Protein AF-A0A109LER9-F1 (afdb_monomer_lite)

Secondary structure (DSSP, 8-state):
--TT-HHHHHHHHHHHHHHHHHHHHH--GGGHHHHHHHHHHHHHHHHHTT--S---S--HHHHHHHHT-

Structure (mmCIF, N/CA/C/O backbone):
data_AF-A0A109LER9-F1
#
_entry.id   AF-A0A109LER9-F1
#
loop_
_atom_site.group_PDB
_atom_site.id
_atom_site.type_symbol
_atom_site.label_atom_id
_atom_site.label_alt_id
_atom_site.label_comp_id
_atom_site.label_asym_id
_atom_site.label_entity_id
_atom_site.label_seq_id
_atom_site.pdbx_PDB_ins_code
_atom_site.Cartn_x
_atom_site.Cartn_y
_atom_site.Cartn_z
_atom_site.occupancy
_at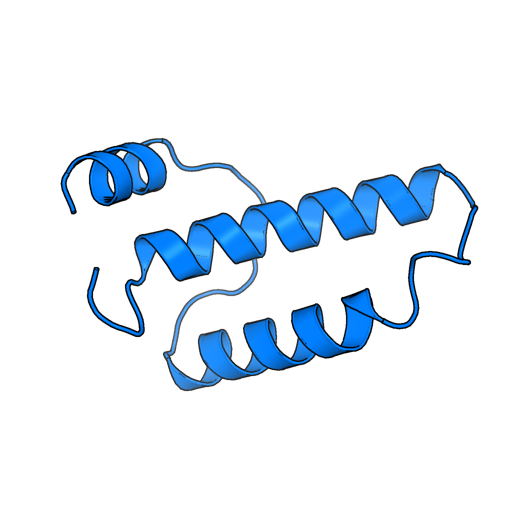om_site.B_iso_or_equiv
_atom_site.auth_seq_id
_atom_site.auth_comp_id
_atom_site.auth_asym_id
_atom_site.auth_atom_id
_atom_site.pdbx_PDB_model_num
ATOM 1 N N . MET A 1 1 ? 2.170 4.825 19.616 1.00 52.16 1 MET A N 1
ATOM 2 C CA . MET A 1 1 ? 2.217 3.910 18.444 1.00 52.16 1 MET A CA 1
ATOM 3 C C . MET A 1 1 ? 2.280 2.434 18.845 1.00 52.16 1 MET A C 1
ATOM 5 O O . MET A 1 1 ? 3.308 1.959 19.319 1.00 52.16 1 MET A O 1
ATOM 9 N N . GLN A 1 2 ? 1.177 1.701 18.687 1.00 54.81 2 GLN A N 1
ATOM 10 C CA . GLN A 1 2 ? 1.165 0.245 18.861 1.00 54.81 2 GLN A CA 1
ATOM 11 C C . GLN A 1 2 ? 1.862 -0.417 17.667 1.00 54.81 2 GLN A C 1
ATOM 13 O O . GLN A 1 2 ? 1.632 -0.037 16.517 1.00 54.81 2 GLN A O 1
ATOM 18 N N . ALA A 1 3 ? 2.715 -1.410 17.929 1.00 59.06 3 ALA A N 1
ATOM 19 C CA . ALA A 1 3 ? 3.201 -2.281 16.869 1.00 59.06 3 ALA A CA 1
ATOM 20 C C . ALA A 1 3 ? 1.974 -2.868 16.154 1.00 59.06 3 ALA A C 1
ATOM 22 O O . ALA A 1 3 ? 1.122 -3.465 16.807 1.00 59.06 3 ALA A O 1
ATOM 23 N N . ASN A 1 4 ? 1.900 -2.680 14.832 1.00 69.69 4 ASN A N 1
ATOM 24 C CA . ASN A 1 4 ? 0.805 -3.121 13.960 1.00 69.69 4 ASN A CA 1
ATOM 25 C C . ASN A 1 4 ? -0.398 -2.163 13.773 1.00 69.69 4 ASN A C 1
ATOM 27 O O . ASN A 1 4 ? -1.479 -2.630 13.419 1.00 69.69 4 ASN A O 1
ATOM 31 N N . ASP A 1 5 ? -0.218 -0.846 13.939 1.00 88.81 5 ASP A N 1
ATOM 32 C CA . ASP A 1 5 ? -1.236 0.153 13.563 1.00 88.81 5 ASP A CA 1
ATOM 33 C C . ASP A 1 5 ? -1.669 -0.001 12.079 1.00 88.81 5 ASP A C 1
ATOM 35 O O . ASP A 1 5 ? -0.841 0.177 11.172 1.00 88.81 5 ASP A O 1
ATOM 39 N N . PRO A 1 6 ? -2.952 -0.313 11.797 1.00 91.81 6 PRO A N 1
ATOM 40 C CA . PRO A 1 6 ? -3.451 -0.477 10.435 1.00 91.81 6 PRO A CA 1
ATOM 41 C C . PRO A 1 6 ? -3.280 0.762 9.546 1.00 91.81 6 PRO A C 1
ATOM 43 O O . PRO A 1 6 ? -3.085 0.606 8.340 1.00 91.81 6 PRO A O 1
ATOM 46 N N . ALA A 1 7 ? -3.338 1.978 10.100 1.00 93.75 7 ALA A N 1
ATOM 47 C CA . ALA A 1 7 ? -3.144 3.214 9.343 1.00 93.75 7 ALA A CA 1
ATOM 48 C C . ALA A 1 7 ? -1.686 3.358 8.885 1.00 93.75 7 ALA A C 1
ATOM 50 O O . ALA A 1 7 ? -1.433 3.629 7.710 1.00 93.75 7 ALA A O 1
ATOM 51 N N . ALA A 1 8 ? -0.728 3.078 9.775 1.00 93.62 8 ALA A N 1
ATOM 52 C CA . ALA A 1 8 ? 0.698 3.070 9.442 1.00 93.62 8 ALA A CA 1
ATOM 53 C C . ALA A 1 8 ? 1.020 2.029 8.359 1.00 93.62 8 ALA A C 1
ATOM 55 O O . ALA A 1 8 ? 1.735 2.313 7.399 1.00 93.62 8 ALA A O 1
ATOM 56 N N . ILE A 1 9 ? 0.458 0.823 8.492 1.00 94.75 9 ILE A N 1
ATOM 57 C CA . ILE A 1 9 ? 0.676 -0.283 7.552 1.00 94.75 9 ILE A CA 1
ATOM 58 C C . ILE A 1 9 ? 0.168 0.066 6.149 1.00 94.75 9 ILE A C 1
ATOM 60 O O . ILE A 1 9 ? 0.875 -0.169 5.163 1.00 94.75 9 ILE A O 1
ATOM 64 N N . LYS A 1 10 ? -1.041 0.633 6.051 1.00 96.00 10 LYS A N 1
ATOM 65 C CA . LYS A 1 10 ? -1.641 1.039 4.771 1.00 96.00 10 LYS A CA 1
ATOM 66 C C . LYS A 1 10 ? -0.878 2.189 4.126 1.00 96.00 10 LYS A C 1
ATOM 68 O O . LYS A 1 10 ? -0.587 2.121 2.934 1.00 96.00 10 LYS A O 1
ATOM 73 N N . LEU A 1 11 ? -0.484 3.192 4.912 1.00 95.62 11 LEU A N 1
ATOM 74 C CA . LEU A 1 11 ? 0.301 4.318 4.413 1.00 95.62 11 LEU A CA 1
ATOM 75 C C . LEU A 1 11 ? 1.660 3.864 3.862 1.00 95.62 11 LEU A C 1
ATOM 77 O O . LEU A 1 11 ? 2.048 4.272 2.767 1.00 95.62 11 LEU A O 1
ATOM 81 N N . LEU A 1 12 ? 2.352 2.971 4.575 1.00 94.56 12 LEU A N 1
ATOM 82 C CA . LEU A 1 12 ? 3.616 2.403 4.106 1.00 94.56 12 LEU A CA 1
ATOM 83 C C . LEU A 1 12 ? 3.434 1.599 2.809 1.00 94.56 12 LEU A C 1
ATOM 85 O O . LEU A 1 12 ? 4.263 1.683 1.905 1.00 94.56 12 LEU A O 1
ATOM 89 N N . ARG A 1 13 ? 2.319 0.870 2.667 1.00 95.75 13 ARG A N 1
ATOM 90 C CA . ARG A 1 13 ? 2.010 0.142 1.427 1.00 95.75 13 ARG A CA 1
ATOM 91 C C . ARG A 1 13 ? 1.766 1.077 0.245 1.00 95.75 13 ARG A C 1
ATOM 93 O O . ARG A 1 13 ? 2.282 0.797 -0.834 1.00 95.75 13 ARG A O 1
ATOM 100 N N . PHE A 1 14 ? 1.025 2.168 0.442 1.00 96.44 14 PHE A N 1
ATOM 101 C CA . PHE A 1 14 ? 0.833 3.198 -0.584 1.00 96.44 14 PHE A CA 1
ATOM 102 C C . PHE A 1 14 ? 2.180 3.758 -1.065 1.00 96.44 14 PHE A C 1
ATOM 104 O O . PHE A 1 14 ? 2.431 3.823 -2.268 1.00 96.44 14 PHE A O 1
ATOM 111 N N . TYR A 1 15 ? 3.083 4.076 -0.133 1.00 93.69 15 TYR A N 1
ATOM 112 C CA . TYR A 1 15 ? 4.435 4.532 -0.461 1.00 93.69 15 TYR A CA 1
ATOM 113 C C . TYR A 1 15 ? 5.228 3.495 -1.272 1.00 93.69 15 TYR A C 1
ATOM 115 O O . TYR A 1 15 ? 5.802 3.845 -2.302 1.00 93.69 15 TYR A O 1
ATOM 123 N N . HIS A 1 16 ? 5.214 2.220 -0.865 1.00 92.88 16 HIS A N 1
ATOM 124 C CA . HIS A 1 16 ? 5.882 1.141 -1.603 1.00 92.88 16 HIS A CA 1
ATOM 125 C C . HIS A 1 16 ? 5.385 1.029 -3.048 1.00 92.88 16 HIS A C 1
ATOM 127 O O . HIS A 1 16 ? 6.196 0.927 -3.963 1.00 92.88 16 HIS A O 1
ATOM 133 N N . LEU A 1 17 ? 4.066 1.083 -3.261 1.00 93.12 17 LEU A N 1
ATOM 134 C CA . LEU A 1 17 ? 3.471 1.012 -4.598 1.00 93.12 17 LEU A CA 1
ATOM 135 C C . LEU A 1 17 ? 3.901 2.188 -5.480 1.00 93.12 17 LEU A C 1
ATOM 137 O O . LEU A 1 17 ? 4.282 1.980 -6.630 1.00 93.12 17 LEU A O 1
ATOM 141 N N . GLY A 1 18 ? 3.885 3.408 -4.935 1.00 90.69 18 GLY A N 1
ATOM 142 C CA . GLY A 1 18 ? 4.357 4.592 -5.652 1.00 90.69 18 GLY A CA 1
ATOM 143 C C . GLY A 1 18 ? 5.841 4.502 -6.007 1.00 90.69 18 GLY A C 1
ATOM 144 O O . GLY A 1 18 ? 6.230 4.831 -7.123 1.00 90.69 18 GLY A O 1
ATOM 145 N N . LEU A 1 19 ? 6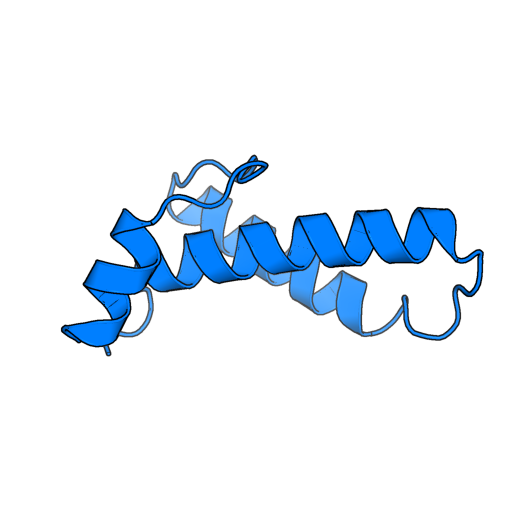.670 4.007 -5.086 1.00 87.44 19 LEU A N 1
ATOM 146 C CA . LEU A 1 19 ? 8.109 3.865 -5.298 1.00 87.44 19 LEU A CA 1
ATOM 147 C C . LEU A 1 19 ? 8.445 2.807 -6.356 1.00 87.44 19 LEU A C 1
ATOM 149 O O . LEU A 1 19 ? 9.294 3.052 -7.210 1.00 87.44 19 LEU A O 1
ATOM 153 N N . THR A 1 20 ? 7.743 1.670 -6.363 1.00 86.06 20 THR A N 1
ATOM 154 C CA . THR A 1 20 ? 7.865 0.670 -7.434 1.00 86.06 20 THR A CA 1
ATOM 155 C C . THR A 1 20 ? 7.502 1.266 -8.794 1.00 86.06 20 THR A C 1
ATOM 157 O O . THR A 1 20 ? 8.280 1.118 -9.732 1.00 86.06 20 THR A O 1
ATOM 160 N N . GLN A 1 21 ? 6.388 2.001 -8.890 1.00 85.75 21 GLN A N 1
ATOM 161 C CA . GLN A 1 21 ? 5.968 2.644 -10.143 1.00 85.75 21 GLN A CA 1
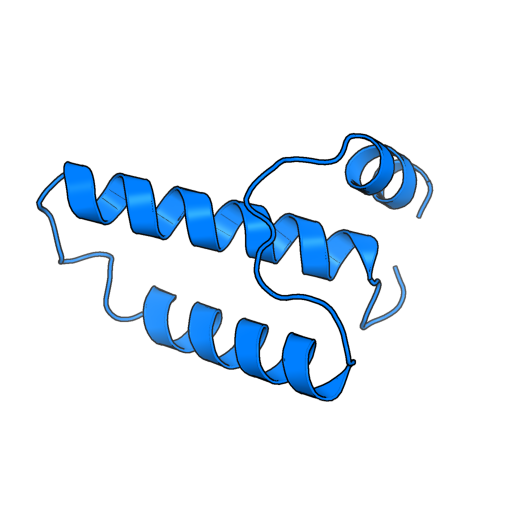ATOM 162 C C . GLN A 1 21 ? 6.973 3.699 -10.628 1.00 85.75 21 GLN A C 1
ATOM 164 O O . GLN A 1 21 ? 7.272 3.757 -11.816 1.00 85.75 21 GLN A O 1
ATOM 169 N N . MET A 1 22 ? 7.538 4.514 -9.731 1.00 85.31 22 MET A N 1
ATOM 170 C CA . MET A 1 22 ? 8.572 5.491 -10.101 1.00 85.31 22 MET A CA 1
ATOM 171 C C . MET A 1 22 ? 9.846 4.808 -10.620 1.00 85.31 22 MET A C 1
ATOM 173 O O . MET A 1 22 ? 10.402 5.234 -11.628 1.00 85.31 22 MET A O 1
ATOM 177 N N . HIS A 1 23 ? 10.278 3.706 -10.000 1.00 78.38 23 HIS A N 1
ATOM 178 C CA . HIS A 1 23 ? 11.443 2.952 -10.475 1.00 78.38 23 HIS A CA 1
ATOM 179 C C . HIS A 1 23 ? 11.223 2.272 -11.833 1.00 78.38 23 HIS A C 1
ATOM 181 O O . HIS A 1 23 ? 12.159 2.192 -12.627 1.00 78.38 23 HIS A O 1
ATOM 187 N N . GLU A 1 24 ? 10.010 1.789 -12.114 1.00 78.12 24 GLU A N 1
ATOM 188 C CA . GLU A 1 24 ? 9.657 1.257 -13.437 1.00 78.12 24 GLU A CA 1
ATOM 189 C C . GLU A 1 24 ? 9.788 2.326 -14.534 1.00 78.12 24 GLU A C 1
ATOM 191 O O . GLU A 1 24 ? 10.164 2.000 -15.660 1.00 78.12 24 GLU A O 1
ATOM 196 N N . LEU A 1 25 ? 9.536 3.598 -14.201 1.00 82.25 25 LEU A N 1
ATOM 197 C CA . LEU A 1 25 ? 9.663 4.728 -15.125 1.00 82.25 25 LEU A CA 1
ATOM 198 C C . LEU A 1 25 ? 11.118 5.191 -15.321 1.00 82.25 25 LEU A C 1
ATOM 200 O O . LEU A 1 25 ? 11.495 5.526 -16.442 1.00 82.25 25 LEU A O 1
ATOM 204 N N . ASP A 1 26 ? 11.941 5.186 -14.268 1.00 72.38 26 ASP A N 1
ATOM 205 C CA . ASP A 1 26 ? 13.305 5.748 -14.293 1.00 72.38 26 ASP A CA 1
ATOM 206 C C . ASP A 1 26 ? 14.371 4.831 -14.933 1.00 72.38 26 ASP A C 1
ATOM 208 O O . ASP A 1 26 ? 15.517 5.247 -15.112 1.00 72.38 26 ASP A O 1
ATOM 212 N N . ALA A 1 27 ? 14.034 3.580 -15.276 1.00 64.12 27 ALA A N 1
ATOM 213 C CA . ALA A 1 27 ? 14.931 2.584 -15.890 1.00 64.12 27 ALA A CA 1
ATOM 214 C C . ALA A 1 27 ? 16.285 2.359 -15.163 1.00 64.12 27 ALA A C 1
ATOM 216 O O . ALA A 1 27 ? 17.220 1.794 -15.735 1.00 64.12 27 ALA A O 1
ATOM 217 N N . ASN A 1 28 ? 16.400 2.758 -13.891 1.00 60.94 28 ASN A N 1
ATOM 218 C CA . ASN A 1 28 ? 17.601 2.611 -13.068 1.00 60.94 28 ASN A CA 1
ATOM 219 C C . ASN A 1 28 ? 17.356 1.588 -11.946 1.00 60.94 28 ASN A C 1
ATOM 221 O O . ASN A 1 28 ? 16.873 1.913 -10.863 1.00 60.94 28 ASN A O 1
ATOM 225 N N . SER A 1 29 ? 17.692 0.324 -12.213 1.00 58.50 29 SER A N 1
ATOM 226 C CA . SER A 1 29 ? 17.380 -0.831 -11.353 1.00 58.50 29 SER A CA 1
ATOM 227 C C . SER A 1 29 ? 18.292 -0.997 -10.129 1.00 58.50 29 SER A C 1
ATOM 229 O O . SER A 1 29 ? 18.111 -1.921 -9.336 1.00 58.50 29 SER A O 1
ATOM 231 N N . SER A 1 30 ? 19.287 -0.126 -9.938 1.00 56.91 30 SER A N 1
ATOM 232 C CA . SER A 1 30 ? 20.331 -0.347 -8.924 1.00 56.91 30 SER A CA 1
ATOM 233 C C . SER A 1 30 ? 19.859 -0.134 -7.475 1.00 56.91 30 SER A C 1
ATOM 235 O O . SER A 1 30 ? 20.369 -0.795 -6.572 1.00 56.91 30 SER A O 1
ATOM 237 N N . ALA A 1 31 ? 18.827 0.686 -7.240 1.00 58.97 31 ALA A N 1
ATOM 238 C CA . ALA A 1 31 ? 18.194 0.859 -5.922 1.00 58.97 31 ALA A CA 1
ATOM 239 C C . ALA A 1 31 ? 17.110 -0.201 -5.604 1.00 58.97 31 ALA A C 1
ATOM 241 O O . ALA A 1 31 ? 16.527 -0.203 -4.520 1.00 58.97 31 ALA A O 1
ATOM 242 N N . GLN A 1 32 ? 16.830 -1.114 -6.541 1.00 62.47 32 GLN A N 1
ATOM 243 C CA . GLN A 1 32 ? 15.657 -1.992 -6.514 1.00 62.47 32 GLN A CA 1
ATOM 244 C C . GLN A 1 32 ? 15.836 -3.225 -5.610 1.00 62.47 32 GLN A C 1
ATOM 246 O O . GLN A 1 32 ? 14.884 -3.657 -4.966 1.00 62.47 32 GLN A O 1
ATOM 251 N N . ALA A 1 33 ? 17.045 -3.790 -5.515 1.00 65.25 33 ALA A N 1
ATOM 252 C CA . ALA A 1 33 ? 17.237 -5.121 -4.923 1.00 65.25 33 ALA A CA 1
ATOM 253 C C . ALA A 1 33 ? 16.980 -5.184 -3.405 1.00 65.25 33 ALA A C 1
ATOM 255 O O . ALA A 1 33 ? 16.356 -6.132 -2.929 1.00 65.25 33 ALA A O 1
ATOM 256 N N . GLN A 1 34 ? 17.431 -4.184 -2.640 1.00 66.31 34 GLN A N 1
ATOM 257 C CA . GLN A 1 34 ? 17.266 -4.192 -1.181 1.00 66.31 34 GLN A CA 1
ATOM 258 C C . GLN A 1 34 ? 15.820 -3.878 -0.772 1.00 66.31 34 GLN A C 1
ATOM 260 O O . GLN A 1 34 ? 15.279 -4.484 0.149 1.00 66.31 34 GLN A O 1
ATOM 265 N N . LEU A 1 35 ? 15.167 -2.988 -1.519 1.00 78.88 35 LEU A N 1
ATOM 266 C CA . LEU A 1 35 ? 13.815 -2.536 -1.224 1.00 78.88 35 LEU A CA 1
ATOM 267 C C . LEU A 1 35 ? 12.752 -3.605 -1.533 1.00 78.88 35 LEU A C 1
ATOM 269 O O . LEU A 1 35 ? 11.755 -3.708 -0.825 1.00 78.88 35 LEU A O 1
ATOM 273 N N . VAL A 1 36 ? 12.971 -4.448 -2.549 1.00 83.31 36 VAL A N 1
ATOM 274 C CA . VAL A 1 36 ? 12.031 -5.524 -2.920 1.00 83.31 36 VAL A CA 1
ATOM 275 C C . VAL A 1 36 ? 11.806 -6.508 -1.766 1.00 83.31 36 VAL A C 1
ATOM 277 O O . VAL A 1 36 ? 10.666 -6.888 -1.509 1.00 83.31 36 VAL A O 1
ATOM 280 N N .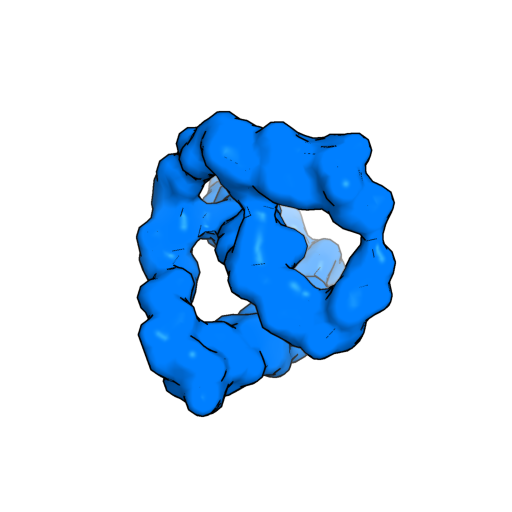 GLY A 1 37 ? 12.856 -6.879 -1.024 1.00 88.06 37 GLY A N 1
ATOM 281 C CA . GLY A 1 37 ? 12.722 -7.789 0.120 1.00 88.06 37 GLY A CA 1
ATOM 282 C C . GLY A 1 37 ? 11.843 -7.218 1.239 1.00 88.06 37 GLY A C 1
ATOM 283 O O . GLY A 1 37 ? 10.983 -7.916 1.779 1.00 88.06 37 GLY A O 1
ATOM 284 N N . GLU A 1 38 ? 12.011 -5.932 1.549 1.00 90.00 38 GLU A N 1
ATOM 285 C CA . GLU A 1 38 ? 11.202 -5.225 2.549 1.00 90.00 38 GLU A CA 1
ATOM 286 C C . GLU A 1 38 ? 9.744 -5.061 2.093 1.00 90.00 38 GLU A C 1
ATOM 288 O O . GLU A 1 38 ? 8.816 -5.260 2.884 1.00 90.00 38 GLU A O 1
ATOM 293 N N . ILE A 1 39 ? 9.526 -4.764 0.807 1.00 91.38 39 ILE A N 1
ATOM 294 C CA . ILE A 1 39 ? 8.192 -4.640 0.205 1.00 91.38 39 ILE A CA 1
ATOM 295 C C . ILE A 1 39 ? 7.426 -5.965 0.291 1.00 91.38 39 ILE A C 1
ATOM 297 O O . ILE A 1 39 ? 6.259 -5.962 0.696 1.00 91.38 39 ILE A O 1
ATOM 301 N N . GLU A 1 40 ? 8.064 -7.088 -0.043 1.00 92.94 40 GLU A N 1
ATOM 302 C CA . GLU A 1 40 ? 7.430 -8.410 0.010 1.00 92.94 40 GLU A CA 1
ATOM 303 C C . GLU A 1 40 ? 7.145 -8.855 1.448 1.00 92.94 40 GLU A C 1
ATOM 305 O O . GLU A 1 40 ? 6.045 -9.331 1.743 1.00 92.94 40 GLU A O 1
ATOM 310 N N . ALA A 1 41 ? 8.074 -8.625 2.382 1.00 93.31 41 ALA A N 1
ATOM 311 C CA . ALA A 1 41 ? 7.839 -8.896 3.800 1.00 93.31 41 ALA A CA 1
ATOM 312 C C . ALA A 1 41 ? 6.663 -8.069 4.352 1.00 93.31 41 ALA A C 1
ATOM 314 O O . ALA A 1 41 ? 5.826 -8.584 5.101 1.00 93.31 41 ALA A O 1
ATOM 315 N N . HIS A 1 42 ? 6.554 -6.798 3.952 1.00 94.88 42 HIS A N 1
ATOM 316 C CA . HIS A 1 42 ? 5.427 -5.938 4.318 1.00 94.88 42 HIS A CA 1
ATOM 317 C C . HIS A 1 42 ? 4.104 -6.455 3.743 1.00 94.88 42 HIS A C 1
ATOM 319 O O . HIS A 1 42 ? 3.120 -6.584 4.471 1.00 94.88 42 HIS A O 1
ATOM 325 N N . LYS A 1 43 ? 4.085 -6.830 2.459 1.00 95.06 43 LYS A N 1
ATOM 326 C CA . LYS A 1 43 ? 2.907 -7.402 1.790 1.00 95.06 43 LYS A CA 1
ATOM 327 C C . LYS A 1 43 ? 2.442 -8.701 2.459 1.00 95.06 43 LYS A C 1
ATOM 329 O O . LYS A 1 43 ? 1.247 -8.868 2.700 1.00 95.06 43 LYS A O 1
ATOM 334 N N . ALA A 1 44 ? 3.365 -9.589 2.825 1.00 95.19 44 ALA A N 1
ATOM 335 C CA . ALA A 1 44 ? 3.047 -10.825 3.540 1.00 95.19 44 ALA A CA 1
ATOM 336 C C . ALA A 1 44 ? 2.401 -10.553 4.910 1.00 95.19 44 ALA A C 1
ATOM 338 O O . ALA A 1 44 ? 1.403 -11.184 5.264 1.00 95.19 44 ALA A O 1
ATOM 339 N N . ARG A 1 45 ? 2.912 -9.566 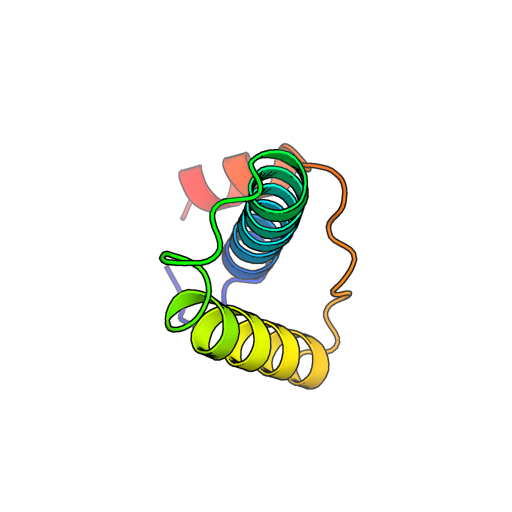5.658 1.00 93.94 45 ARG A N 1
ATOM 340 C CA . ARG A 1 45 ? 2.313 -9.133 6.932 1.00 93.94 45 ARG A CA 1
ATOM 341 C C . ARG A 1 45 ? 0.894 -8.597 6.752 1.00 93.94 45 ARG A C 1
ATOM 343 O O . ARG A 1 45 ? 0.027 -8.911 7.562 1.00 93.94 45 ARG A O 1
ATOM 350 N N . MET A 1 46 ? 0.644 -7.820 5.699 1.00 95.31 46 MET A N 1
ATOM 351 C CA . MET A 1 46 ? -0.698 -7.316 5.389 1.00 95.31 46 MET A CA 1
ATOM 352 C C . MET A 1 46 ? -1.679 -8.449 5.085 1.00 95.31 46 MET A C 1
ATOM 354 O O . MET A 1 46 ? -2.772 -8.465 5.649 1.00 95.31 46 MET A O 1
ATOM 358 N N . HIS A 1 47 ? -1.268 -9.429 4.274 1.00 95.38 47 HIS A N 1
ATOM 359 C CA . HIS A 1 47 ? -2.079 -10.616 3.999 1.00 95.38 47 HIS A CA 1
ATOM 360 C C . HIS A 1 47 ? -2.404 -11.402 5.272 1.00 95.38 47 HIS A C 1
ATOM 362 O O . HIS A 1 47 ? -3.563 -11.745 5.493 1.00 95.38 47 HIS A O 1
ATOM 368 N N . ALA A 1 48 ? -1.412 -11.635 6.136 1.00 93.38 48 ALA A N 1
ATOM 369 C CA . ALA A 1 48 ? -1.621 -12.318 7.414 1.00 93.38 48 ALA A CA 1
ATOM 370 C C . ALA A 1 48 ? -2.585 -11.557 8.345 1.00 93.38 48 ALA A C 1
ATOM 372 O O . ALA A 1 48 ? -3.287 -12.174 9.142 1.00 93.38 48 ALA A O 1
ATOM 373 N N . ALA A 1 49 ? -2.646 -10.229 8.224 1.00 91.12 49 ALA A N 1
ATOM 374 C CA . ALA A 1 49 ? -3.562 -9.371 8.970 1.00 91.12 49 ALA A CA 1
ATOM 375 C C . ALA A 1 49 ? -4.943 -9.190 8.301 1.00 91.12 49 ALA A C 1
ATOM 377 O O . ALA A 1 49 ? -5.775 -8.459 8.834 1.00 91.12 49 ALA A O 1
ATOM 378 N N . GLY A 1 50 ? -5.197 -9.806 7.137 1.00 94.44 50 GLY A N 1
ATOM 379 C CA . GLY A 1 50 ? -6.441 -9.621 6.378 1.00 94.44 50 GLY A CA 1
ATOM 380 C C . GLY A 1 50 ? -6.624 -8.205 5.818 1.00 94.44 50 GLY A C 1
ATOM 381 O O . GLY A 1 50 ? -7.748 -7.788 5.544 1.00 94.44 50 GLY A O 1
ATOM 382 N N . ILE A 1 51 ? -5.536 -7.443 5.679 1.00 94.44 51 ILE A N 1
ATOM 383 C CA . ILE A 1 51 ? -5.552 -6.077 5.154 1.00 94.44 51 ILE A CA 1
ATOM 384 C C . ILE A 1 51 ? -5.357 -6.137 3.642 1.00 94.44 51 ILE A C 1
ATOM 386 O O . ILE A 1 51 ? -4.409 -6.753 3.157 1.00 94.44 51 ILE A O 1
ATOM 390 N N . ASP A 1 52 ? -6.230 -5.450 2.906 1.00 94.31 52 ASP A N 1
ATOM 391 C CA . ASP A 1 52 ? -6.069 -5.288 1.465 1.00 94.31 52 ASP A CA 1
ATOM 392 C C . ASP A 1 52 ? -4.717 -4.640 1.123 1.00 94.31 52 ASP A C 1
ATOM 394 O O . ASP A 1 52 ? -4.297 -3.655 1.737 1.00 94.31 52 ASP A O 1
ATOM 398 N N . THR A 1 53 ? -4.025 -5.203 0.137 1.00 95.19 53 THR A N 1
ATOM 399 C CA . THR A 1 53 ? -2.678 -4.774 -0.257 1.00 95.19 53 THR A CA 1
ATOM 400 C C . THR A 1 53 ? -2.684 -3.756 -1.394 1.00 95.19 53 THR A C 1
ATOM 402 O O . THR A 1 53 ? -1.652 -3.126 -1.636 1.00 95.19 53 THR A O 1
ATOM 405 N N . GLU A 1 54 ? -3.827 -3.542 -2.050 1.00 94.19 54 GLU A N 1
ATOM 406 C CA . GLU A 1 54 ? -3.985 -2.642 -3.198 1.00 94.19 54 GLU A CA 1
ATOM 407 C C . GLU A 1 54 ? -4.279 -1.197 -2.764 1.00 94.19 54 GLU A C 1
ATOM 409 O O . GLU A 1 54 ? -5.286 -0.583 -3.112 1.00 94.19 54 GLU A O 1
ATOM 414 N N . GLN A 1 55 ? -3.346 -0.614 -2.008 1.00 95.25 55 GLN A N 1
ATOM 415 C CA . GLN A 1 55 ? -3.432 0.772 -1.538 1.00 95.25 55 GLN A CA 1
ATOM 416 C C . GLN A 1 55 ? -2.978 1.763 -2.620 1.00 95.25 55 GLN A C 1
ATOM 418 O O . GLN A 1 55 ? -1.970 2.445 -2.474 1.00 95.25 55 GLN A O 1
ATOM 423 N N . THR A 1 56 ? -3.709 1.829 -3.735 1.00 93.69 56 THR A N 1
ATOM 424 C CA . THR A 1 56 ? -3.370 2.658 -4.914 1.00 93.69 56 THR A CA 1
ATOM 425 C C . THR A 1 56 ? -3.767 4.130 -4.781 1.00 93.69 56 THR A C 1
ATOM 427 O O . THR A 1 56 ? -3.438 4.949 -5.639 1.00 93.69 56 THR A O 1
ATOM 430 N N . ARG A 1 57 ? -4.467 4.499 -3.702 1.00 94.50 57 ARG A N 1
ATOM 431 C CA . ARG A 1 57 ? -4.864 5.878 -3.396 1.00 94.50 57 ARG A CA 1
ATOM 432 C C . ARG A 1 57 ? -4.500 6.211 -1.959 1.00 94.50 57 ARG A C 1
ATOM 434 O O . ARG A 1 57 ? -4.726 5.405 -1.061 1.00 94.50 57 ARG A O 1
ATOM 441 N N . LEU A 1 58 ? -3.983 7.417 -1.750 1.00 94.75 58 LEU A N 1
ATOM 442 C CA . LEU A 1 58 ? -3.779 7.954 -0.412 1.00 94.75 58 LEU A CA 1
ATOM 443 C C . LEU A 1 58 ? -5.136 8.305 0.207 1.00 94.75 58 LEU A C 1
ATOM 445 O O . LEU A 1 58 ? -5.871 9.128 -0.342 1.00 94.75 58 LEU A O 1
ATOM 449 N N . ASP A 1 59 ? -5.444 7.706 1.353 1.00 95.62 59 ASP A N 1
ATOM 450 C CA . ASP A 1 59 ? -6.582 8.087 2.186 1.00 95.62 59 ASP A CA 1
ATOM 451 C C . ASP A 1 59 ? -6.115 9.082 3.267 1.00 95.62 59 ASP A C 1
ATOM 453 O O . ASP A 1 59 ? -5.297 8.722 4.125 1.00 95.62 59 ASP A O 1
ATOM 457 N N . PRO A 1 60 ? -6.615 10.333 3.264 1.00 94.81 60 PRO A N 1
ATOM 458 C CA . PRO A 1 60 ? -6.274 11.324 4.281 1.00 94.81 60 PRO A CA 1
ATOM 459 C C . PRO A 1 60 ? -6.543 10.856 5.717 1.00 94.81 60 PRO A C 1
ATOM 461 O O . PRO A 1 60 ? -5.837 11.277 6.632 1.00 94.81 60 PRO A O 1
ATOM 464 N N . ALA A 1 61 ? -7.508 9.955 5.933 1.00 93.88 61 ALA A N 1
ATOM 465 C CA . ALA A 1 61 ? -7.828 9.443 7.261 1.00 93.88 61 ALA A CA 1
ATOM 466 C C . ALA A 1 61 ? -6.653 8.692 7.910 1.00 93.88 61 ALA A C 1
ATOM 468 O O . ALA A 1 61 ? -6.518 8.718 9.133 1.00 93.88 61 ALA A O 1
ATOM 469 N N . TRP A 1 62 ? -5.768 8.063 7.124 1.00 94.12 62 TRP A N 1
ATOM 470 C CA . TRP A 1 62 ? -4.577 7.398 7.669 1.00 94.12 62 TRP A CA 1
ATOM 471 C C . TRP A 1 62 ? -3.592 8.407 8.257 1.00 94.12 62 TRP A C 1
ATOM 473 O O . TRP A 1 62 ? -2.988 8.148 9.294 1.00 94.12 62 TRP A O 1
ATOM 483 N N . LEU A 1 63 ? -3.450 9.573 7.619 1.00 92.88 63 LEU A N 1
ATOM 484 C CA . LEU A 1 63 ? -2.580 10.643 8.104 1.00 92.88 63 LEU A CA 1
ATOM 485 C C . LEU A 1 63 ? -3.123 11.245 9.399 1.00 92.88 63 LEU A C 1
ATOM 487 O O . LEU A 1 63 ? -2.362 11.459 10.337 1.00 92.88 63 LEU A O 1
ATOM 491 N N . GLU A 1 64 ? -4.432 11.487 9.469 1.00 93.25 64 GLU A N 1
ATOM 492 C CA . GLU A 1 64 ? -5.071 12.009 10.681 1.00 93.25 64 GLU A CA 1
ATOM 493 C C . GLU A 1 64 ? -4.992 11.020 11.852 1.00 93.25 64 GLU A C 1
ATOM 495 O O . GLU A 1 64 ? -4.709 11.424 12.983 1.00 93.25 64 GLU A O 1
ATOM 500 N N . ALA A 1 65 ? -5.146 9.720 11.582 1.00 90.44 65 ALA A N 1
ATOM 501 C CA . ALA A 1 65 ? -4.955 8.673 12.583 1.00 90.44 65 ALA A CA 1
ATOM 502 C C . ALA A 1 65 ? -3.523 8.673 13.149 1.00 90.44 65 ALA A C 1
ATOM 504 O O . ALA A 1 65 ? -3.350 8.593 14.361 1.00 90.44 65 ALA A O 1
ATOM 505 N N . LEU A 1 66 ? -2.505 8.840 12.297 1.00 88.62 66 LEU A N 1
ATOM 506 C CA . LEU A 1 66 ? -1.097 8.842 12.717 1.00 88.62 66 LEU A CA 1
ATOM 507 C C . LEU A 1 66 ? -0.677 10.113 13.459 1.00 88.62 66 LEU A C 1
ATOM 509 O O . LEU A 1 66 ? 0.168 10.048 14.346 1.00 88.62 66 LEU A O 1
ATOM 513 N N . LYS A 1 67 ? -1.260 11.268 13.122 1.00 87.50 67 LYS A N 1
ATOM 514 C CA . LYS A 1 67 ? -1.031 12.528 13.856 1.00 87.50 67 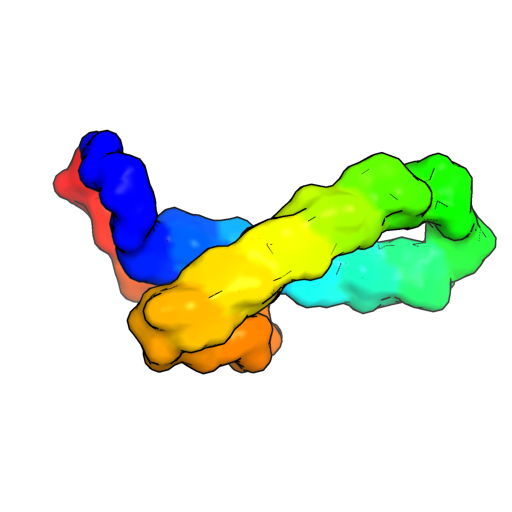LYS A CA 1
ATOM 515 C C . LYS A 1 67 ? -1.594 12.491 15.277 1.00 87.50 67 LYS A C 1
ATOM 517 O O . LYS A 1 67 ? -1.145 13.255 16.125 1.00 87.50 67 LYS A O 1
ATOM 522 N N . SER A 1 68 ? -2.585 11.635 15.510 1.00 73.44 68 SER A N 1
ATOM 523 C CA . SER A 1 68 ? -3.312 11.522 16.776 1.00 73.44 68 SER A CA 1
ATOM 524 C C . SER A 1 68 ? -2.768 10.416 17.702 1.00 73.44 68 SER A C 1
ATOM 526 O O . SER A 1 68 ? -3.389 10.150 18.732 1.00 73.44 68 SER A O 1
ATOM 528 N N . ALA A 1 69 ? -1.661 9.751 17.334 1.00 63.25 69 ALA A N 1
ATOM 529 C CA . ALA A 1 69 ? -1.165 8.491 17.921 1.00 63.25 69 ALA A CA 1
ATOM 530 C C . ALA A 1 69 ? 0.144 8.586 18.733 1.00 63.25 69 ALA A C 1
ATOM 532 O O . ALA A 1 69 ? 0.804 9.646 18.703 1.00 63.25 69 ALA A O 1
#

pLDDT: mean 85.32, std 12.98, range [52.16, 96.44]

InterPro domains:
  IPR021438 Protein of unknown function DUF3087 [PF11286] (2-63)

Organism: Pseudomonas fluorescens (NCBI:txid294)

Sequence (69 aa):
MQANDPAAIKLLRFYHLGLTQMHELDANSSAQAQLVGEIEAHKARMHAAGIDTEQTRLDPAWLEALKSA

Radius of gyration: 13.02 Å; chains: 1; bounding box: 28×25×35 Å

Foldseek 3Di:
DDVPDPLVLLVVLCVLVVVVVVCVVVVDCPVPPVSVVVNVVSVVVCVVVVHDSPSPDDDVVSVVVVVVD